Protein AF-A0A7X7XXE3-F1 (afdb_monomer_lite)

Structure (mmCIF, N/CA/C/O backbone):
data_AF-A0A7X7XXE3-F1
#
_entry.id   AF-A0A7X7XXE3-F1
#
loop_
_atom_site.group_PDB
_atom_site.id
_atom_site.type_symbol
_atom_site.label_atom_id
_atom_site.label_alt_id
_atom_site.label_comp_id
_atom_site.label_asym_id
_atom_site.label_entity_id
_atom_site.label_seq_id
_atom_site.pdbx_PDB_ins_code
_atom_site.Cartn_x
_atom_site.Cartn_y
_atom_site.Cartn_z
_atom_site.occupancy
_atom_site.B_iso_or_equiv
_atom_site.auth_seq_id
_atom_site.auth_comp_id
_atom_site.auth_asym_id
_atom_site.auth_atom_id
_atom_site.pdbx_PDB_model_num
ATOM 1 N N . AL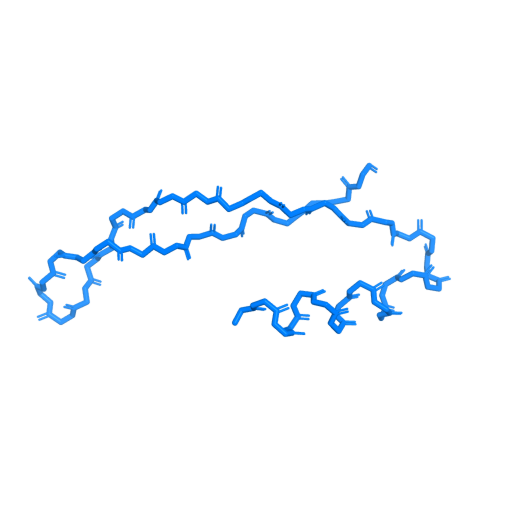A A 1 1 ? -1.589 -7.189 2.677 1.00 93.62 1 ALA A N 1
ATOM 2 C CA . ALA A 1 1 ? -1.431 -5.936 1.909 1.00 93.62 1 ALA A CA 1
ATOM 3 C C . ALA A 1 1 ? 0.018 -5.692 1.474 1.00 93.62 1 ALA A C 1
ATOM 5 O O . ALA A 1 1 ? 0.295 -5.860 0.299 1.00 93.62 1 ALA A O 1
ATOM 6 N N . ILE A 1 2 ? 0.963 -5.397 2.380 1.00 96.94 2 ILE A N 1
ATOM 7 C CA . ILE A 1 2 ? 2.336 -4.973 2.008 1.00 96.94 2 ILE A CA 1
ATOM 8 C C . ILE A 1 2 ? 3.072 -5.953 1.076 1.00 96.94 2 ILE A C 1
ATO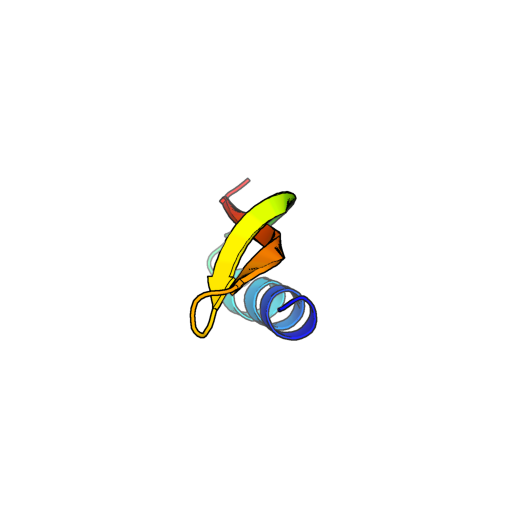M 10 O O . ILE A 1 2 ? 3.616 -5.527 0.064 1.00 96.94 2 ILE A O 1
ATOM 14 N N . LYS A 1 3 ? 3.052 -7.266 1.357 1.00 97.81 3 LYS A N 1
ATOM 15 C CA . LYS A 1 3 ? 3.681 -8.265 0.467 1.00 97.81 3 LYS A CA 1
ATOM 16 C C . LYS A 1 3 ? 3.108 -8.229 -0.953 1.00 97.81 3 LYS A C 1
ATOM 18 O O . LYS A 1 3 ? 3.865 -8.330 -1.908 1.00 97.81 3 LYS A O 1
ATOM 23 N N . ALA A 1 4 ? 1.792 -8.053 -1.084 1.00 98.06 4 ALA A N 1
ATOM 24 C CA . ALA A 1 4 ? 1.148 -7.942 -2.389 1.00 98.06 4 ALA A CA 1
ATOM 25 C C . ALA A 1 4 ? 1.623 -6.681 -3.123 1.00 98.06 4 ALA A C 1
ATOM 27 O O . ALA A 1 4 ? 2.009 -6.780 -4.275 1.00 98.06 4 ALA A O 1
ATOM 28 N N . ILE A 1 5 ? 1.706 -5.536 -2.435 1.00 97.06 5 ILE A N 1
ATOM 29 C CA . ILE A 1 5 ? 2.224 -4.279 -3.006 1.00 97.06 5 ILE A CA 1
ATOM 30 C C . ILE A 1 5 ? 3.676 -4.446 -3.487 1.00 97.06 5 ILE A C 1
ATOM 32 O O . ILE A 1 5 ? 4.013 -4.026 -4.592 1.00 97.06 5 ILE A O 1
ATOM 36 N N . ALA A 1 6 ? 4.524 -5.116 -2.698 1.00 96.69 6 ALA A N 1
ATOM 37 C CA . ALA A 1 6 ? 5.908 -5.396 -3.079 1.00 96.69 6 ALA A CA 1
ATOM 38 C C . ALA A 1 6 ? 6.003 -6.282 -4.335 1.00 96.69 6 ALA A C 1
ATOM 40 O O . ALA A 1 6 ? 6.809 -6.003 -5.221 1.00 96.69 6 ALA A O 1
ATOM 41 N N . ILE A 1 7 ? 5.156 -7.311 -4.436 1.00 97.88 7 ILE A N 1
ATOM 42 C CA . ILE A 1 7 ? 5.066 -8.172 -5.624 1.00 97.88 7 ILE A CA 1
ATOM 43 C C . ILE A 1 7 ? 4.562 -7.366 -6.832 1.00 97.88 7 ILE A C 1
ATOM 45 O O . ILE A 1 7 ? 5.171 -7.427 -7.899 1.00 97.88 7 ILE A O 1
ATOM 49 N N . THR A 1 8 ? 3.505 -6.564 -6.663 1.00 97.44 8 THR A N 1
ATOM 50 C CA . THR A 1 8 ? 2.928 -5.731 -7.727 1.00 97.44 8 THR A CA 1
ATOM 51 C C . THR A 1 8 ? 3.957 -4.776 -8.314 1.00 97.44 8 THR A C 1
ATOM 53 O O . THR A 1 8 ? 4.012 -4.642 -9.531 1.00 97.44 8 THR A O 1
ATOM 56 N N . ARG A 1 9 ? 4.821 -4.166 -7.490 1.00 96.31 9 ARG A N 1
ATOM 57 C CA . ARG A 1 9 ? 5.894 -3.286 -7.980 1.00 96.31 9 ARG A CA 1
ATOM 58 C C . ARG A 1 9 ? 6.801 -3.993 -8.992 1.00 96.31 9 ARG A C 1
ATOM 60 O O . ARG A 1 9 ? 7.100 -3.426 -10.035 1.00 96.31 9 ARG A O 1
ATOM 67 N N . GLY A 1 10 ? 7.207 -5.232 -8.708 1.00 96.50 10 GLY A N 1
ATOM 68 C CA . GLY 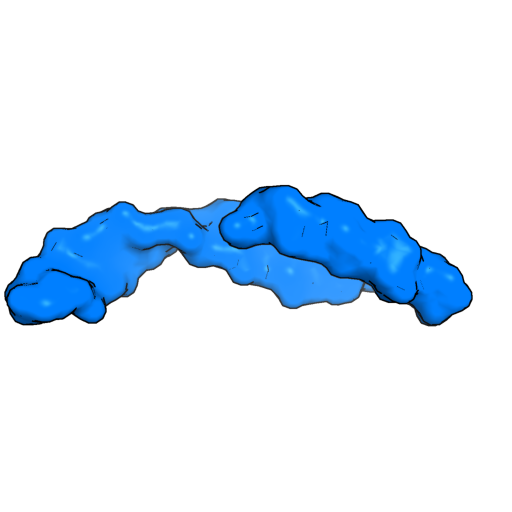A 1 10 ? 8.001 -6.032 -9.647 1.00 96.50 10 GLY A CA 1
ATOM 69 C C . GLY A 1 10 ? 7.222 -6.434 -10.902 1.00 96.50 10 GLY A C 1
ATOM 70 O O . GLY A 1 10 ? 7.793 -6.489 -11.985 1.00 96.50 10 GLY A O 1
ATOM 71 N N . PHE A 1 11 ? 5.915 -6.669 -10.767 1.00 97.62 11 PHE A N 1
ATOM 72 C CA . PHE A 1 11 ? 5.040 -7.048 -11.876 1.00 97.62 11 PHE A CA 1
ATOM 73 C C . PHE A 1 11 ? 4.799 -5.909 -12.879 1.00 97.62 11 PHE A C 1
ATOM 75 O O . PHE A 1 11 ? 4.730 -6.162 -14.078 1.00 97.62 11 PHE A O 1
ATOM 82 N N . VAL A 1 12 ? 4.679 -4.661 -12.411 1.00 96.81 12 VAL A N 1
ATOM 83 C CA . VAL A 1 12 ? 4.370 -3.504 -13.275 1.00 96.81 12 VAL A CA 1
ATOM 84 C C . VAL A 1 12 ? 5.608 -2.766 -13.795 1.00 96.81 12 VAL A C 1
ATOM 86 O O . VAL A 1 12 ? 5.509 -2.056 -14.796 1.00 96.81 12 VAL A O 1
ATOM 89 N N . ALA A 1 13 ? 6.781 -2.979 -13.190 1.00 97.12 13 ALA A N 1
ATOM 90 C CA . ALA A 1 13 ? 8.038 -2.358 -13.613 1.00 97.12 13 ALA A CA 1
ATOM 91 C C . ALA A 1 13 ? 8.418 -2.604 -15.095 1.00 97.12 13 ALA A C 1
ATOM 93 O O . ALA A 1 13 ? 8.859 -1.651 -15.738 1.00 97.12 13 ALA A O 1
ATOM 94 N N . PRO A 1 14 ? 8.216 -3.801 -15.696 1.00 97.88 14 PRO A N 1
ATOM 95 C CA . PRO A 1 14 ? 8.489 -4.024 -17.122 1.00 97.88 14 PRO A CA 1
ATOM 96 C C . PRO A 1 14 ? 7.648 -3.155 -18.067 1.00 97.88 14 PRO A C 1
ATOM 98 O O . PRO A 1 14 ? 8.065 -2.902 -19.192 1.00 97.88 14 PRO A O 1
ATOM 101 N N . ASN A 1 15 ? 6.494 -2.665 -17.603 1.00 97.25 15 ASN A N 1
ATOM 102 C CA . ASN A 1 15 ? 5.638 -1.745 -18.354 1.00 97.25 15 ASN A CA 1
ATOM 103 C C . ASN A 1 15 ? 6.033 -0.270 -18.145 1.00 97.25 15 ASN A C 1
ATOM 105 O O . ASN A 1 15 ? 5.292 0.622 -18.548 1.00 97.25 15 ASN A O 1
ATOM 109 N N . GLY A 1 16 ? 7.164 0.001 -17.482 1.00 96.25 16 GLY A N 1
ATOM 110 C CA . GLY A 1 16 ? 7.634 1.356 -17.181 1.00 96.25 16 GLY A CA 1
ATOM 111 C C . GLY A 1 16 ? 6.843 2.070 -16.082 1.00 96.25 16 GLY A C 1
ATOM 112 O O . GLY A 1 16 ? 6.986 3.278 -15.926 1.00 96.25 16 GLY A O 1
ATOM 113 N N . ILE A 1 17 ? 6.010 1.349 -15.325 1.00 97.31 17 ILE A N 1
ATOM 114 C CA . ILE A 1 17 ? 5.193 1.919 -14.251 1.00 97.31 17 ILE A CA 1
ATOM 115 C C . ILE A 1 17 ? 5.966 1.805 -12.934 1.00 97.31 17 ILE A C 1
ATOM 117 O O . ILE A 1 17 ? 6.209 0.700 -12.447 1.00 97.31 17 ILE A O 1
ATOM 121 N N . ASP A 1 18 ? 6.323 2.941 -12.336 1.00 96.31 18 ASP A N 1
ATOM 122 C CA . ASP A 1 18 ? 6.754 3.011 -10.936 1.00 96.31 18 ASP A CA 1
ATOM 123 C C . ASP A 1 18 ? 5.548 3.385 -10.073 1.00 96.31 18 ASP A C 1
ATOM 125 O O . ASP A 1 18 ? 4.762 4.248 -10.456 1.00 96.31 18 ASP A O 1
ATOM 129 N N . ILE A 1 19 ? 5.378 2.727 -8.928 1.00 96.75 19 ILE A N 1
ATOM 130 C CA . ILE A 1 19 ? 4.230 2.956 -8.043 1.00 96.75 19 ILE A CA 1
ATOM 131 C C . ILE A 1 19 ? 4.683 3.544 -6.714 1.00 96.75 19 ILE A C 1
ATOM 133 O O . ILE A 1 19 ? 5.665 3.096 -6.117 1.00 96.75 19 ILE A O 1
ATOM 137 N N . ILE A 1 20 ? 3.916 4.509 -6.216 1.00 97.31 20 ILE A N 1
ATOM 138 C CA . ILE A 1 20 ? 4.026 5.012 -4.851 1.00 97.31 20 ILE A CA 1
ATOM 139 C C . ILE A 1 20 ? 2.911 4.420 -3.993 1.00 97.31 20 ILE A C 1
ATOM 141 O O . ILE A 1 20 ? 1.868 3.983 -4.477 1.00 97.31 20 ILE A O 1
ATOM 145 N N . THR A 1 21 ? 3.158 4.326 -2.691 1.00 97.69 21 THR A N 1
ATOM 146 C CA . THR A 1 21 ? 2.194 3.780 -1.736 1.00 97.69 21 THR A CA 1
ATOM 147 C C . THR A 1 21 ? 2.143 4.666 -0.507 1.00 97.69 21 THR A C 1
ATOM 149 O O . THR A 1 21 ? 3.151 4.823 0.181 1.00 97.69 21 THR A O 1
ATOM 152 N N . VAL A 1 22 ? 0.961 5.202 -0.213 1.00 97.88 22 VAL A N 1
ATOM 153 C CA . VAL A 1 22 ? 0.716 6.070 0.939 1.00 97.88 22 VAL A CA 1
ATOM 154 C C . VAL A 1 22 ? -0.213 5.349 1.921 1.00 97.88 22 VAL A C 1
ATOM 156 O O . VAL A 1 22 ? -1.379 5.101 1.594 1.00 97.88 22 VAL A O 1
ATOM 159 N N . PRO A 1 23 ? 0.273 4.964 3.115 1.00 97.81 23 PRO A N 1
ATOM 160 C CA . PRO A 1 23 ? -0.576 4.397 4.150 1.00 97.81 23 PRO A CA 1
ATOM 161 C C . PRO A 1 23 ? -1.367 5.498 4.866 1.00 97.81 23 PRO A C 1
ATOM 163 O O . PRO A 1 23 ? -0.855 6.587 5.118 1.00 97.81 23 PRO A O 1
ATOM 166 N N . ALA A 1 24 ? -2.603 5.195 5.248 1.00 98.00 24 ALA A N 1
ATOM 167 C CA . ALA A 1 24 ? -3.426 6.058 6.087 1.00 98.00 24 ALA A CA 1
ATOM 168 C C . ALA A 1 24 ? -4.330 5.225 6.999 1.00 98.00 24 ALA A C 1
ATOM 170 O O . ALA A 1 24 ? -4.692 4.094 6.667 1.00 98.00 24 ALA A O 1
ATOM 171 N N . PHE A 1 25 ? -4.731 5.793 8.132 1.00 98.19 25 PHE A N 1
ATOM 172 C CA . PHE A 1 25 ? -5.784 5.203 8.952 1.00 98.19 25 PHE A CA 1
ATOM 173 C C . PHE A 1 25 ? -7.159 5.444 8.323 1.00 98.19 25 PHE A C 1
ATOM 175 O O . PHE A 1 25 ? -7.390 6.456 7.659 1.00 98.19 25 PHE A O 1
ATOM 182 N N . SER A 1 26 ? -8.070 4.496 8.524 1.00 97.38 26 SER A N 1
ATOM 183 C CA . SER A 1 26 ? -9.468 4.601 8.113 1.00 97.38 26 SER A CA 1
ATOM 184 C C . SER A 1 26 ? -10.346 3.878 9.121 1.00 97.38 26 SER A C 1
ATOM 186 O O . SER A 1 26 ? -10.037 2.744 9.483 1.00 97.38 26 SER A O 1
ATOM 188 N N . SER A 1 27 ? -11.456 4.487 9.526 1.00 97.50 27 SER A N 1
ATOM 189 C CA . SER A 1 27 ? -12.521 3.763 10.221 1.00 97.50 27 SER A CA 1
ATOM 190 C C . SER A 1 27 ? -13.263 2.872 9.230 1.00 97.50 27 SER A C 1
ATOM 192 O O . SER A 1 27 ? -13.558 3.306 8.112 1.00 97.50 27 SER A O 1
ATOM 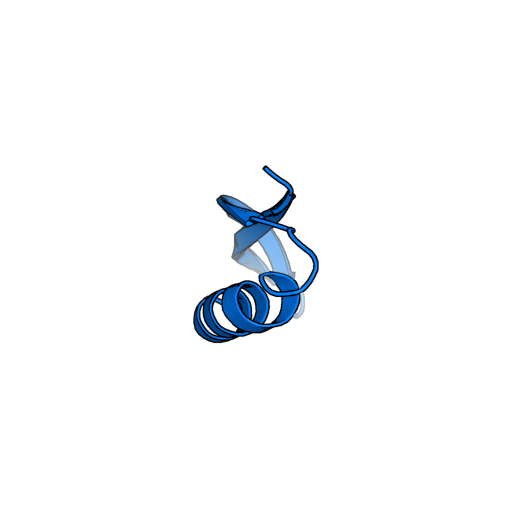194 N N . ILE A 1 28 ? -13.553 1.635 9.623 1.00 97.12 28 ILE A N 1
ATOM 195 C CA . ILE A 1 28 ? -14.399 0.702 8.872 1.00 97.12 28 ILE A CA 1
ATOM 196 C C . ILE A 1 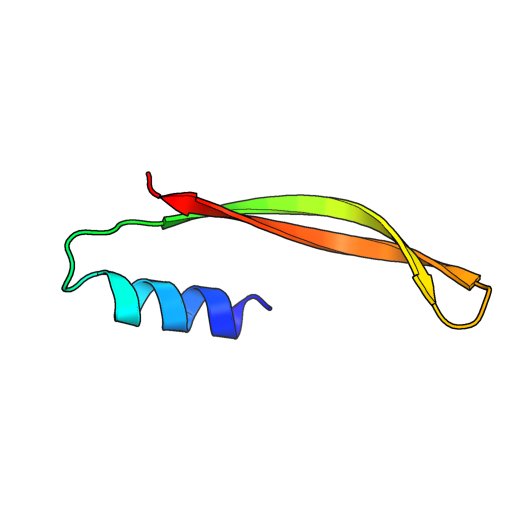28 ? -15.350 -0.022 9.828 1.00 97.12 28 ILE A C 1
ATOM 198 O O . ILE A 1 28 ? -15.011 -0.240 10.988 1.00 97.12 28 ILE A O 1
ATOM 202 N N . ASN A 1 29 ? -16.525 -0.412 9.337 1.00 97.25 29 ASN A N 1
ATOM 203 C CA . ASN A 1 29 ? -17.460 -1.255 10.080 1.00 97.25 29 ASN A CA 1
ATOM 204 C C . ASN A 1 29 ? -17.233 -2.725 9.695 1.00 97.25 29 ASN A C 1
ATOM 206 O O . ASN A 1 29 ? -17.266 -3.057 8.508 1.00 97.25 29 ASN A O 1
ATOM 210 N N . ILE A 1 30 ? -16.975 -3.583 10.681 1.00 96.62 30 ILE A N 1
ATOM 211 C CA . ILE A 1 30 ? -16.879 -5.038 10.521 1.00 96.62 30 ILE A CA 1
ATOM 212 C C . ILE A 1 30 ? -17.785 -5.667 11.578 1.00 96.62 30 ILE A C 1
ATOM 214 O O . ILE A 1 30 ? -17.604 -5.412 12.764 1.00 96.62 30 ILE A O 1
ATOM 218 N N . ASP A 1 31 ? -18.747 -6.483 11.145 1.00 96.25 31 ASP A N 1
ATOM 219 C CA . ASP A 1 31 ? -19.676 -7.214 12.020 1.00 96.25 31 ASP A CA 1
ATOM 220 C C . ASP A 1 31 ? -20.440 -6.325 13.023 1.00 96.25 31 ASP A C 1
ATOM 222 O O . ASP A 1 31 ? -20.770 -6.744 14.129 1.00 96.25 31 ASP A O 1
ATOM 226 N N . GLY A 1 32 ? -20.740 -5.080 12.635 1.00 96.50 32 GLY A N 1
ATOM 227 C CA . GLY A 1 32 ? -21.443 -4.110 13.478 1.00 96.50 32 GLY A CA 1
ATOM 228 C C . GLY A 1 32 ? -20.533 -3.309 14.413 1.00 96.50 32 GLY A C 1
ATOM 229 O O . GLY A 1 32 ? -21.022 -2.405 15.089 1.00 96.50 32 GLY A O 1
ATOM 230 N N . GLU A 1 33 ? -19.227 -3.580 14.425 1.00 97.00 33 GLU A N 1
ATOM 231 C CA . GLU A 1 33 ? -18.238 -2.859 15.226 1.00 97.00 33 GLU A CA 1
ATOM 232 C C . GLU A 1 33 ? -17.404 -1.899 14.370 1.00 97.00 33 GLU A C 1
ATOM 234 O O . GLU A 1 33 ? -16.902 -2.257 13.300 1.00 97.00 33 GLU A O 1
ATOM 239 N N . GLU A 1 34 ? -17.193 -0.678 14.868 1.00 97.62 34 GLU A N 1
ATOM 240 C CA . GLU A 1 34 ? -16.260 0.265 14.254 1.00 97.62 34 GLU A CA 1
ATOM 241 C C . GLU A 1 34 ? -14.819 -0.091 14.641 1.00 97.62 34 GLU A C 1
ATOM 243 O O . GLU A 1 34 ? -14.471 -0.195 15.819 1.00 97.62 34 GLU A O 1
ATOM 248 N N . ARG A 1 35 ? -13.964 -0.296 13.636 1.00 97.88 35 ARG A N 1
ATOM 249 C CA . ARG A 1 35 ? -12.560 -0.673 13.810 1.00 97.88 35 ARG A CA 1
ATOM 250 C C . ARG A 1 35 ? -11.646 0.246 13.013 1.00 97.88 35 ARG A C 1
ATOM 252 O O . ARG A 1 35 ? -11.960 0.653 11.894 1.00 97.88 35 ARG A O 1
ATOM 259 N N . THR A 1 36 ? -10.468 0.514 13.567 1.00 97.69 36 THR A N 1
ATOM 260 C CA . THR A 1 36 ? -9.406 1.248 12.873 1.00 97.69 36 THR A CA 1
ATOM 261 C C . THR A 1 36 ? -8.645 0.307 11.946 1.00 97.69 36 THR A C 1
ATOM 263 O O . THR A 1 36 ? -7.980 -0.626 12.394 1.00 97.69 36 THR A O 1
ATOM 266 N N . ALA A 1 37 ? -8.703 0.575 10.647 1.00 97.75 37 ALA A N 1
ATOM 267 C CA . ALA A 1 37 ? -7.937 -0.119 9.625 1.00 97.75 37 ALA A CA 1
ATOM 268 C C . ALA A 1 37 ? -6.801 0.753 9.078 1.00 97.75 37 ALA A C 1
ATOM 270 O O . ALA A 1 37 ? -6.793 1.978 9.215 1.00 97.75 37 ALA A O 1
ATOM 271 N N . ILE A 1 38 ? -5.851 0.101 8.406 1.00 97.62 38 ILE A N 1
ATOM 272 C CA . ILE A 1 38 ? -4.839 0.762 7.580 1.00 97.62 38 ILE A CA 1
ATOM 273 C C . ILE A 1 38 ? -5.248 0.580 6.121 1.00 97.62 38 ILE A C 1
ATOM 275 O O . ILE A 1 38 ? -5.326 -0.550 5.632 1.00 97.62 38 ILE A O 1
ATOM 279 N N . LYS A 1 39 ? -5.479 1.691 5.421 1.00 96.88 39 LYS A N 1
ATOM 280 C CA . LYS A 1 39 ? -5.669 1.715 3.971 1.00 96.88 39 LYS A CA 1
ATOM 281 C C . LYS A 1 39 ? -4.365 2.103 3.282 1.00 96.88 39 LYS A C 1
ATOM 283 O O . LYS A 1 39 ? -3.592 2.901 3.806 1.00 96.88 39 LYS A O 1
ATOM 288 N N . PHE A 1 40 ? -4.145 1.558 2.094 1.00 98.00 40 PHE A N 1
ATOM 289 C CA . PHE A 1 40 ? -3.015 1.909 1.241 1.00 98.00 40 PHE A CA 1
ATOM 290 C C . PHE A 1 40 ? -3.566 2.559 -0.023 1.00 98.00 40 PHE A C 1
ATOM 292 O O . PHE A 1 40 ? -4.291 1.907 -0.773 1.00 98.00 40 PHE A O 1
ATOM 299 N N . LEU A 1 41 ? -3.243 3.831 -0.245 1.00 97.31 41 LEU A N 1
ATOM 300 C CA . LEU A 1 41 ? -3.414 4.459 -1.550 1.00 97.31 41 LEU A CA 1
ATOM 301 C C . LEU A 1 41 ? -2.212 4.065 -2.409 1.00 97.31 41 LEU A C 1
ATOM 303 O O . LEU A 1 41 ? -1.075 4.246 -1.976 1.00 97.31 41 LEU A O 1
ATOM 307 N N . VAL A 1 42 ? -2.462 3.486 -3.580 1.00 97.12 42 VAL A N 1
ATOM 308 C CA . VAL A 1 42 ? -1.423 3.056 -4.520 1.00 97.12 42 VAL A CA 1
ATOM 309 C C . VAL A 1 42 ? -1.694 3.722 -5.856 1.00 97.12 42 VAL A C 1
ATOM 311 O O . VAL A 1 42 ? -2.780 3.564 -6.408 1.00 97.12 42 VAL A O 1
ATOM 314 N N . GLU A 1 43 ? -0.714 4.454 -6.363 1.00 96.44 43 GLU A N 1
ATOM 315 C CA . GLU A 1 43 ? -0.825 5.232 -7.596 1.00 96.44 43 GLU A CA 1
ATOM 316 C C . GLU A 1 43 ? 0.507 5.212 -8.361 1.00 96.44 43 GLU A C 1
ATOM 318 O O . GLU A 1 43 ? 1.557 4.987 -7.745 1.00 96.44 43 GLU A O 1
ATOM 323 N N . PRO A 1 44 ? 0.494 5.386 -9.695 1.00 94.38 44 PRO A N 1
ATOM 324 C CA . PRO A 1 44 ? 1.716 5.616 -10.455 1.00 94.38 44 PRO A CA 1
ATOM 325 C C . PRO A 1 44 ? 2.432 6.877 -9.963 1.00 94.38 44 PRO A C 1
ATOM 327 O O . PRO A 1 44 ? 1.781 7.832 -9.540 1.00 94.38 44 PRO A O 1
ATOM 330 N N . ARG A 1 45 ? 3.762 6.869 -10.027 1.00 90.88 45 ARG A N 1
ATOM 331 C CA . ARG A 1 45 ? 4.580 8.070 -9.839 1.00 90.88 45 ARG A CA 1
ATOM 332 C C . ARG A 1 45 ? 4.410 9.053 -10.998 1.00 90.88 45 ARG A C 1
ATOM 334 O O . ARG A 1 45 ? 4.318 8.587 -12.155 1.00 90.88 45 ARG A O 1
#

pLDDT: mean 96.97, std 1.26, range [90.88, 98.19]

Sequence (45 aa):
AIKAIAITRGFVAPNGIDIITVPAFSSINIDGEERTAIKFLVEPR

Secondary structure (DSSP, 8-state):
-HHHHHHHHHHHGGGT--EEEEEEEEEEEETTEEEEEEEEEEEE-

Foldseek 3Di:
DVVVVVVVQVVCVVVVWHKDKDKDWDWDDDPNDTDIDIDIDIDTD

Radius of gyration: 13.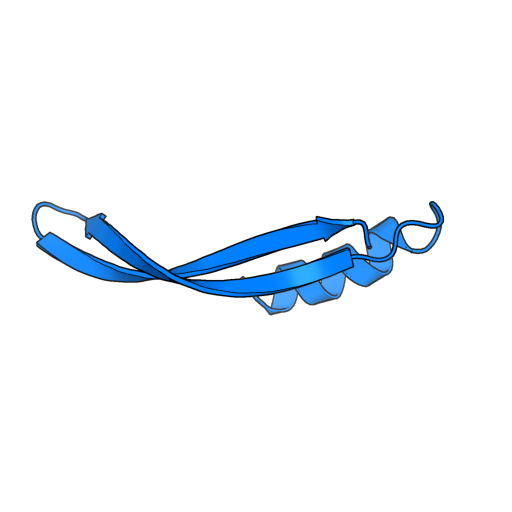76 Å; chains: 1; bounding box: 30×16×34 Å